Protein AF-A0A370QRM0-F1 (afdb_monomer)

Organism: NCBI:txid1487935

Structure (mmCIF, N/CA/C/O backbone):
data_AF-A0A370QRM0-F1
#
_entry.id   AF-A0A370QRM0-F1
#
loop_
_atom_site.group_PDB
_atom_site.id
_atom_site.type_symbol
_atom_site.label_atom_id
_atom_site.label_alt_id
_atom_site.label_comp_id
_atom_site.label_asym_id
_atom_site.label_entity_id
_atom_site.label_seq_id
_atom_site.pdbx_PDB_ins_code
_atom_site.Cartn_x
_atom_site.Cartn_y
_atom_site.Cartn_z
_atom_site.occupancy
_atom_site.B_iso_or_equiv
_atom_site.auth_seq_id
_atom_site.auth_comp_id
_atom_site.auth_asym_id
_atom_site.auth_atom_id
_atom_site.pdbx_PDB_model_num
ATOM 1 N N . MET A 1 1 ? -58.344 -26.326 -31.400 1.00 37.12 1 MET A N 1
ATOM 2 C CA . MET A 1 1 ? -57.217 -27.272 -31.220 1.00 37.12 1 MET A CA 1
ATOM 3 C C . MET A 1 1 ? -55.958 -26.427 -30.984 1.00 37.12 1 MET A C 1
ATOM 5 O O . MET A 1 1 ? -55.583 -25.711 -31.892 1.00 37.12 1 MET A O 1
ATOM 9 N N . CYS A 1 2 ? -55.551 -26.152 -29.732 1.00 39.88 2 CYS A N 1
ATOM 10 C CA . CYS A 1 2 ? -54.514 -26.867 -28.943 1.00 39.88 2 CYS A CA 1
ATOM 11 C C . CYS A 1 2 ? -53.163 -26.973 -29.698 1.00 39.88 2 CYS A C 1
ATOM 13 O O . CYS A 1 2 ? -53.153 -27.584 -30.752 1.00 39.88 2 CYS A O 1
ATOM 15 N N . LYS A 1 3 ? -51.996 -26.466 -29.255 1.00 37.97 3 LYS A N 1
ATOM 16 C CA . LYS A 1 3 ? -51.460 -26.214 -27.901 1.00 37.97 3 LYS A CA 1
ATOM 17 C C . LYS A 1 3 ? -50.410 -25.084 -27.875 1.00 37.97 3 LYS A C 1
ATOM 19 O O . LYS A 1 3 ? -49.565 -24.974 -28.754 1.00 37.97 3 LYS A O 1
ATOM 24 N N . LEU A 1 4 ? -50.453 -24.358 -26.761 1.00 37.28 4 LEU A N 1
ATOM 25 C CA . LEU A 1 4 ? -49.484 -23.436 -26.171 1.00 37.28 4 LEU A CA 1
ATOM 26 C C . LEU A 1 4 ? -48.286 -24.198 -25.567 1.00 37.28 4 LEU A C 1
ATOM 28 O O . LEU A 1 4 ? -48.503 -25.203 -24.890 1.00 37.28 4 LEU A O 1
ATOM 32 N N . LYS A 1 5 ? -47.061 -23.681 -25.727 1.00 46.25 5 LYS A N 1
ATOM 33 C CA . LYS A 1 5 ? -45.936 -23.863 -24.787 1.00 46.25 5 LYS A CA 1
ATOM 34 C C . LYS A 1 5 ? -45.014 -22.638 -24.863 1.00 46.25 5 LYS A C 1
ATOM 36 O O . LYS A 1 5 ? -44.177 -22.538 -25.750 1.00 46.25 5 LYS A O 1
ATOM 41 N N . PHE A 1 6 ? -45.205 -21.714 -23.924 1.00 36.53 6 PHE A N 1
ATOM 42 C CA . PHE A 1 6 ? -44.189 -20.751 -23.502 1.00 36.53 6 PHE A CA 1
ATOM 43 C C . PHE A 1 6 ? -43.260 -21.455 -22.508 1.00 36.53 6 PHE A C 1
ATOM 45 O O . PHE A 1 6 ? -43.744 -22.140 -21.604 1.00 36.53 6 PHE A O 1
ATOM 52 N N . LEU A 1 7 ? -41.949 -21.271 -22.655 1.00 36.16 7 LEU A N 1
ATOM 53 C CA . LEU A 1 7 ? -40.982 -21.535 -21.596 1.00 36.16 7 LEU A CA 1
ATOM 54 C C . LEU A 1 7 ? -40.201 -20.244 -21.328 1.00 36.16 7 LEU A C 1
ATOM 56 O O . LEU A 1 7 ? -39.798 -19.536 -22.246 1.00 36.16 7 LEU A O 1
ATOM 60 N N . VAL A 1 8 ? -40.106 -19.948 -20.039 1.00 40.41 8 VAL A N 1
ATOM 61 C CA . VAL A 1 8 ? -39.721 -18.704 -19.370 1.00 40.41 8 VAL A CA 1
ATOM 62 C C . VAL A 1 8 ? -38.209 -18.653 -19.124 1.00 40.41 8 VAL A C 1
ATOM 64 O O . VAL A 1 8 ? -37.584 -19.704 -19.003 1.00 40.41 8 VAL A O 1
ATOM 67 N N . SER A 1 9 ? -37.685 -17.434 -18.928 1.00 35.22 9 SER A N 1
ATOM 68 C CA . SER A 1 9 ? -36.650 -17.052 -17.936 1.00 35.22 9 SER A CA 1
ATOM 69 C C . SER A 1 9 ? -35.447 -16.343 -18.575 1.00 35.22 9 SER A C 1
ATOM 71 O O . SER A 1 9 ? -34.783 -16.910 -19.429 1.00 35.22 9 SER A O 1
ATOM 73 N N . GLY A 1 10 ? -35.086 -15.108 -18.231 1.00 39.22 10 GLY A N 1
ATOM 74 C CA . GLY A 1 10 ? -35.624 -14.196 -17.231 1.00 39.22 10 GLY A CA 1
ATOM 75 C C . GLY A 1 10 ? -35.049 -12.798 -17.472 1.00 39.22 10 GLY A C 1
ATOM 76 O O . GLY A 1 10 ? -33.848 -12.635 -17.674 1.00 39.22 10 GLY A O 1
ATOM 77 N N . ALA A 1 11 ? -35.926 -11.799 -17.475 1.00 45.88 11 ALA A N 1
ATOM 78 C CA . ALA A 1 11 ? -35.581 -10.387 -17.442 1.00 45.88 11 ALA A CA 1
ATOM 79 C C . ALA A 1 11 ? -36.003 -9.854 -16.073 1.00 45.88 11 ALA A C 1
ATOM 81 O O . ALA A 1 11 ? -37.170 -9.954 -15.707 1.00 45.88 11 ALA A O 1
ATOM 82 N N . MET A 1 12 ? -35.056 -9.301 -15.323 1.00 43.94 12 MET A N 1
ATOM 83 C CA . MET A 1 12 ? -35.325 -8.522 -14.115 1.00 43.94 12 MET A CA 1
ATOM 84 C C . MET A 1 12 ? -34.477 -7.251 -14.187 1.00 43.94 12 MET A C 1
ATOM 86 O O . MET A 1 12 ? -33.462 -7.109 -13.514 1.00 43.94 12 MET A O 1
ATOM 90 N N . PHE A 1 13 ? -34.901 -6.329 -15.052 1.00 44.16 13 PHE A N 1
ATOM 91 C CA . PHE A 1 13 ? -34.771 -4.904 -14.773 1.00 44.16 13 PHE A CA 1
ATOM 92 C C . PHE A 1 13 ? -35.943 -4.554 -13.858 1.00 44.16 13 PHE A C 1
ATOM 94 O O . PHE A 1 13 ? -37.087 -4.564 -14.307 1.00 44.16 13 PHE A O 1
ATOM 101 N N . PHE A 1 14 ? -35.677 -4.285 -12.584 1.00 40.88 14 PHE A N 1
ATOM 102 C CA . PHE A 1 14 ? -36.678 -3.731 -11.678 1.00 40.88 14 PHE A CA 1
ATOM 103 C C . PHE A 1 14 ? -36.129 -2.453 -11.055 1.00 40.88 14 PHE A C 1
ATOM 105 O O . PHE A 1 14 ? -35.306 -2.469 -10.143 1.00 40.88 14 PHE A O 1
ATOM 112 N N . SER A 1 15 ? -36.586 -1.330 -11.601 1.00 41.50 15 SER A N 1
ATOM 113 C CA . SER A 1 15 ? -36.575 -0.036 -10.934 1.00 41.50 15 SER A CA 1
ATOM 114 C C . SER A 1 15 ? -37.638 -0.058 -9.838 1.00 41.50 15 SER A C 1
ATOM 116 O O . SER A 1 15 ? -38.799 -0.334 -10.132 1.00 41.50 15 SER A O 1
ATOM 118 N N . VAL A 1 16 ? -37.277 0.274 -8.597 1.00 44.81 16 VAL A N 1
ATOM 119 C CA . VAL A 1 16 ? -38.255 0.621 -7.554 1.00 44.81 16 VAL A CA 1
ATOM 120 C C . VAL A 1 16 ? -37.842 1.932 -6.889 1.00 44.81 16 VAL A C 1
ATOM 122 O O . VAL A 1 16 ? -36.945 2.013 -6.059 1.00 44.81 16 VAL A O 1
ATOM 125 N N . ILE A 1 17 ? -38.494 2.959 -7.419 1.00 46.91 17 ILE A N 1
ATOM 126 C CA . ILE A 1 17 ? -39.007 4.207 -6.849 1.00 46.91 17 ILE A CA 1
ATOM 127 C C . ILE A 1 17 ? -38.934 4.316 -5.308 1.00 46.91 17 ILE A C 1
ATOM 129 O O . ILE A 1 17 ? -39.472 3.479 -4.587 1.00 46.91 17 ILE A O 1
ATOM 133 N N . LEU A 1 18 ? -38.345 5.425 -4.834 1.00 47.00 18 LEU A N 1
ATOM 134 C CA . LEU A 1 18 ? -38.495 5.970 -3.478 1.00 47.00 18 LEU A CA 1
ATOM 135 C C . LEU A 1 18 ? -39.976 6.215 -3.151 1.00 47.00 18 LEU A C 1
ATOM 137 O O . LEU A 1 18 ? -40.634 6.951 -3.884 1.00 47.00 18 LEU A O 1
ATOM 141 N N . ASN A 1 19 ? -40.455 5.735 -2.001 1.00 47.69 19 ASN A N 1
ATOM 142 C CA . ASN A 1 19 ? -41.580 6.370 -1.313 1.00 47.69 19 ASN A CA 1
ATOM 143 C C . ASN A 1 19 ? -41.595 6.019 0.187 1.00 47.69 19 ASN A C 1
ATOM 145 O O . ASN A 1 19 ? -41.738 4.853 0.545 1.00 47.69 19 ASN A O 1
ATOM 149 N N . SER A 1 20 ? -41.488 7.035 1.044 1.00 37.97 20 SER A N 1
ATOM 150 C CA . SER A 1 20 ? -41.938 6.991 2.444 1.00 37.97 20 SER A CA 1
ATOM 151 C C . SER A 1 20 ? -43.202 7.840 2.544 1.00 37.97 20 SER A C 1
ATOM 153 O O . SER A 1 20 ? -43.219 8.938 1.986 1.00 37.97 20 SER A O 1
ATOM 155 N N . PRO A 1 21 ? -44.231 7.391 3.282 1.00 48.97 21 PRO A N 1
ATOM 156 C CA . PRO A 1 21 ? -44.665 8.199 4.428 1.00 48.97 21 PRO A CA 1
ATOM 157 C C . PRO A 1 21 ? -45.205 7.404 5.640 1.00 48.97 21 PRO A C 1
ATOM 159 O O . PRO A 1 21 ? -45.844 6.370 5.504 1.00 48.97 21 PRO A O 1
ATOM 162 N N . ALA A 1 22 ? -44.915 7.965 6.820 1.00 42.47 22 ALA A N 1
ATOM 163 C CA . ALA A 1 22 ? -45.773 8.200 7.992 1.00 42.47 22 ALA A CA 1
ATOM 164 C C . ALA A 1 22 ? -46.920 7.230 8.388 1.00 42.47 22 ALA A C 1
ATOM 166 O O . ALA A 1 22 ? -47.868 7.052 7.641 1.00 42.47 22 ALA A O 1
ATOM 167 N N . PHE A 1 23 ? -46.883 6.840 9.676 1.00 34.69 23 PHE A N 1
ATOM 168 C CA . PHE A 1 23 ? -47.946 6.975 10.702 1.00 34.69 23 PHE A CA 1
ATOM 169 C C . PHE A 1 23 ? -49.293 6.211 10.574 1.00 34.69 23 PHE A C 1
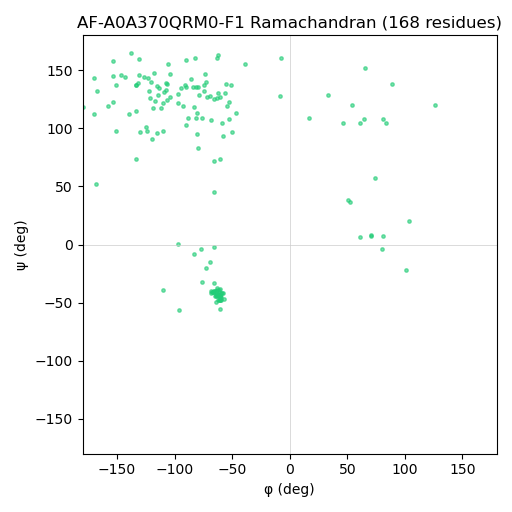ATOM 171 O O . PHE A 1 23 ? -49.819 5.997 9.492 1.00 34.69 23 PHE A O 1
ATOM 178 N N . ALA A 1 24 ? -49.872 5.933 11.756 1.00 39.34 24 ALA A N 1
ATOM 179 C CA . ALA A 1 24 ? -51.172 5.316 12.099 1.00 39.34 24 ALA A CA 1
ATOM 180 C C . ALA A 1 24 ? -51.202 3.767 12.108 1.00 39.34 24 ALA A C 1
ATOM 182 O O . ALA A 1 24 ? -51.024 3.113 11.089 1.00 39.34 24 ALA A O 1
ATOM 183 N N . GLU A 1 25 ? -51.210 3.112 13.276 1.00 38.38 25 GLU A N 1
ATOM 184 C CA . GLU A 1 25 ? -52.333 2.921 14.226 1.00 38.38 25 GLU A CA 1
ATOM 185 C C . GLU A 1 25 ? -53.279 1.780 13.804 1.00 38.38 25 GLU A C 1
ATOM 187 O O . GLU A 1 25 ? -54.092 1.920 12.892 1.00 38.38 25 GLU A O 1
ATOM 192 N N . ASN A 1 26 ? -53.226 0.651 14.526 1.00 47.69 26 ASN A N 1
ATOM 193 C CA . ASN A 1 26 ? -54.439 -0.122 14.780 1.00 47.69 26 ASN A CA 1
ATOM 194 C C . ASN A 1 26 ? -54.362 -0.944 16.074 1.00 47.69 26 ASN A C 1
ATOM 196 O O . ASN A 1 26 ? -53.475 -1.771 16.279 1.00 47.69 26 ASN A O 1
ATOM 200 N N . VAL A 1 27 ? -55.339 -0.660 16.926 1.00 43.72 27 VAL A N 1
ATOM 201 C CA . VAL A 1 27 ? -55.700 -1.283 18.198 1.00 43.72 27 VAL A CA 1
ATOM 202 C C . VAL A 1 27 ? -56.698 -2.410 17.919 1.00 43.72 27 VAL A C 1
ATOM 204 O O . VAL A 1 27 ? -57.666 -2.146 17.218 1.00 43.72 27 VAL A O 1
ATOM 207 N N . ALA A 1 28 ? -56.544 -3.598 18.525 1.00 35.19 28 ALA A N 1
ATOM 208 C CA . ALA A 1 28 ? -57.674 -4.379 19.069 1.00 35.19 28 ALA A CA 1
ATOM 209 C C . ALA A 1 28 ? -57.262 -5.709 19.742 1.00 35.19 28 ALA A C 1
ATOM 211 O O . ALA A 1 28 ? -56.835 -6.645 19.074 1.00 35.19 28 ALA A O 1
ATOM 212 N N . GLY A 1 29 ? -57.567 -5.797 21.046 1.00 31.08 29 GLY A N 1
ATOM 213 C CA . GLY A 1 29 ? -58.022 -7.004 21.761 1.00 31.08 29 GLY A CA 1
ATOM 214 C C . GLY A 1 29 ? -56.940 -7.920 22.359 1.00 31.08 29 GLY A C 1
ATOM 215 O O . GLY A 1 29 ? -55.955 -8.223 21.712 1.00 31.08 29 GLY A O 1
ATOM 216 N N . ALA A 1 30 ? -57.055 -8.471 23.568 1.00 34.34 30 ALA A N 1
ATOM 217 C CA . ALA A 1 30 ? -58.046 -8.369 24.634 1.00 34.34 30 ALA A CA 1
ATOM 218 C C . ALA A 1 30 ? -57.472 -9.078 25.891 1.00 34.34 30 ALA A C 1
ATOM 220 O O . ALA A 1 30 ? -56.860 -10.132 25.764 1.00 34.34 30 ALA A O 1
ATOM 221 N N . VAL A 1 31 ? -57.754 -8.517 27.075 1.00 34.88 31 VAL A N 1
ATOM 222 C CA . VAL A 1 31 ? -57.950 -9.188 28.383 1.00 34.88 31 VAL A CA 1
ATOM 223 C C . VAL A 1 31 ? -56.763 -9.934 29.027 1.00 34.88 31 VAL A C 1
ATOM 225 O O . VAL A 1 31 ? -56.450 -11.066 28.681 1.00 34.88 31 VAL A O 1
ATOM 228 N N . ASN A 1 32 ? -56.212 -9.344 30.097 1.00 43.34 32 ASN A N 1
ATOM 229 C CA . ASN A 1 32 ? -56.226 -9.936 31.447 1.00 43.34 32 ASN A CA 1
ATOM 230 C C . ASN A 1 32 ? -55.745 -8.910 32.487 1.00 43.34 32 ASN A C 1
ATOM 232 O O . ASN A 1 32 ? -54.582 -8.518 32.514 1.00 43.34 32 ASN A O 1
ATOM 236 N N . GLN A 1 33 ? -56.668 -8.494 33.349 1.00 47.16 33 GLN A N 1
ATOM 237 C CA . GLN A 1 33 ? -56.427 -7.674 34.531 1.00 47.16 33 GLN A CA 1
ATOM 238 C C . GLN A 1 33 ? -56.584 -8.573 35.763 1.00 47.16 33 GLN A C 1
ATOM 240 O O . GLN A 1 33 ? -57.605 -9.253 35.870 1.00 47.16 33 GLN A O 1
ATOM 245 N N . PRO A 1 34 ? -55.654 -8.539 36.727 1.00 43.66 34 PRO A N 1
ATOM 246 C CA . PRO A 1 34 ? -56.001 -8.744 38.118 1.00 43.66 34 PRO A CA 1
ATOM 247 C C . PRO A 1 34 ? -55.904 -7.422 38.880 1.00 43.66 34 PRO A C 1
ATOM 249 O O . PRO A 1 34 ? -55.028 -6.587 38.656 1.00 43.66 34 PRO A O 1
ATOM 252 N N . ALA A 1 35 ? -56.890 -7.240 39.747 1.00 37.91 35 ALA A N 1
ATOM 253 C CA . ALA A 1 35 ? -57.132 -6.059 40.543 1.00 37.91 35 ALA A CA 1
ATOM 254 C C . ALA A 1 35 ? -56.136 -5.896 41.705 1.00 37.91 35 ALA A C 1
ATOM 256 O O . ALA A 1 35 ? -55.726 -6.870 42.327 1.00 37.91 35 ALA A O 1
ATOM 257 N N . ALA A 1 36 ? -55.856 -4.622 41.989 1.00 43.12 36 ALA A N 1
ATOM 258 C CA . ALA A 1 36 ? -55.567 -3.999 43.280 1.00 43.12 36 ALA A CA 1
ATOM 259 C C . ALA A 1 36 ? -54.567 -4.678 44.239 1.00 43.12 36 ALA A C 1
ATOM 261 O O . ALA A 1 36 ? -54.918 -5.539 45.041 1.00 43.12 36 ALA A O 1
ATOM 262 N N . ALA A 1 37 ? -53.369 -4.098 44.298 1.00 41.81 37 ALA A N 1
ATOM 263 C CA . ALA A 1 37 ? -52.746 -3.751 45.571 1.00 41.81 37 ALA A CA 1
ATOM 264 C C . ALA A 1 37 ? -52.213 -2.316 45.452 1.00 41.81 37 ALA A C 1
ATOM 266 O O . ALA A 1 37 ? -51.353 -2.030 44.620 1.00 41.81 37 ALA A O 1
ATOM 267 N N . GLU A 1 38 ? -52.786 -1.406 46.238 1.00 49.06 38 GLU A N 1
ATOM 268 C CA . GLU A 1 38 ? -52.249 -0.067 46.452 1.00 49.06 38 GLU A CA 1
ATOM 269 C C . GLU A 1 38 ? -50.880 -0.174 47.137 1.00 49.06 38 GLU A C 1
ATOM 271 O O . GLU A 1 38 ? -50.753 -0.769 48.206 1.00 49.06 38 GLU A O 1
ATOM 276 N N . ALA A 1 39 ? -49.868 0.447 46.538 1.00 49.47 39 ALA A N 1
ATOM 277 C CA . ALA A 1 39 ? -48.706 0.959 47.247 1.00 49.47 39 ALA A CA 1
ATOM 278 C C . ALA A 1 39 ? -48.357 2.319 46.629 1.00 49.47 39 ALA A C 1
ATOM 280 O O . ALA A 1 39 ? -48.003 2.421 45.455 1.00 49.47 39 ALA A O 1
ATOM 281 N N . SER A 1 40 ? -48.555 3.366 47.422 1.00 45.72 40 SER A N 1
ATOM 282 C CA . SER A 1 40 ? -48.271 4.768 47.116 1.00 45.72 40 SER A CA 1
ATOM 283 C C . SER A 1 40 ? -46.764 5.010 46.868 1.00 45.72 40 SER A C 1
ATOM 285 O O . SER A 1 40 ? -45.934 4.169 47.218 1.00 45.72 40 SER A O 1
ATOM 287 N N . PRO A 1 41 ? -46.401 6.146 46.247 1.00 57.03 41 PRO A N 1
ATOM 288 C CA . PRO A 1 41 ? -45.254 6.289 45.360 1.00 57.03 41 PRO A CA 1
ATOM 289 C C . PRO A 1 41 ? -43.941 6.438 46.129 1.00 57.03 41 PRO A C 1
ATOM 291 O O . PRO A 1 41 ? -43.847 7.217 47.074 1.00 57.03 41 PRO A O 1
ATOM 294 N N . THR A 1 42 ? -42.905 5.726 45.691 1.00 45.78 42 THR A N 1
ATOM 295 C CA . THR A 1 42 ? -41.523 6.128 45.967 1.00 45.78 42 THR A CA 1
ATOM 296 C C . THR A 1 42 ? -40.934 6.572 44.640 1.00 45.78 42 THR A C 1
ATOM 298 O O . THR A 1 42 ? -40.572 5.746 43.802 1.00 45.78 42 THR A O 1
ATOM 301 N N . ASP A 1 43 ? -40.935 7.884 44.423 1.00 55.22 43 ASP A N 1
ATOM 302 C CA . ASP A 1 43 ? -40.108 8.530 43.414 1.00 55.22 43 ASP A CA 1
ATOM 303 C C . ASP A 1 43 ? -38.657 8.081 43.623 1.00 55.22 43 ASP A C 1
ATOM 305 O O . ASP A 1 43 ? -38.065 8.440 44.626 1.00 55.22 43 ASP A O 1
ATOM 309 N N . GLU A 1 44 ? -38.135 7.233 42.734 1.00 56.00 44 GLU A N 1
ATOM 310 C CA . GLU A 1 44 ? -36.734 7.188 42.273 1.00 56.00 44 GLU A CA 1
ATOM 311 C C . GLU A 1 44 ? -36.612 6.253 41.025 1.00 56.00 44 GLU A C 1
ATOM 313 O O . GLU A 1 44 ? -35.790 5.329 41.002 1.00 56.00 44 GLU A O 1
ATOM 318 N N . PRO A 1 45 ? -37.417 6.415 39.947 1.00 55.81 45 PRO A N 1
ATOM 319 C CA . PRO A 1 45 ? -37.237 5.630 38.713 1.00 55.81 45 PRO A CA 1
ATOM 320 C C . PRO A 1 45 ? -35.958 6.003 37.936 1.00 55.81 45 PRO A C 1
ATOM 322 O O . PRO A 1 45 ? -35.525 5.248 37.062 1.00 55.81 45 PRO A O 1
ATOM 325 N N . GLU A 1 46 ? -35.339 7.140 38.259 1.00 59.84 46 GLU A N 1
ATOM 326 C CA . GLU A 1 46 ? -34.152 7.683 37.588 1.00 59.84 46 GLU A CA 1
ATOM 327 C C . GLU A 1 46 ? -32.857 6.952 37.981 1.00 59.84 46 GLU A C 1
ATOM 329 O O . GLU A 1 46 ? -31.954 6.783 37.156 1.00 59.84 46 GLU A O 1
ATOM 334 N N . SER A 1 47 ? -32.759 6.461 39.222 1.00 75.56 47 SER A N 1
ATOM 335 C CA . SER A 1 47 ? -31.535 5.830 39.744 1.00 75.56 47 SER A CA 1
ATOM 336 C C . SER A 1 47 ? -31.183 4.526 39.012 1.00 75.56 47 SER A C 1
ATOM 338 O O . SER A 1 47 ? -30.040 4.321 38.597 1.00 75.56 47 SER A O 1
ATOM 340 N N . SER A 1 48 ? -32.184 3.674 38.774 1.00 78.06 48 SER A N 1
ATOM 341 C CA . SER A 1 48 ? -32.019 2.399 38.064 1.00 78.06 48 SER A CA 1
ATOM 342 C C . SER A 1 48 ? -31.691 2.592 36.579 1.00 78.06 48 SER A C 1
ATOM 344 O O . SER A 1 48 ? -30.819 1.912 36.040 1.00 78.06 48 SER A O 1
ATOM 346 N N . GLN A 1 49 ? -32.325 3.567 35.923 1.00 86.12 49 GLN A N 1
ATOM 347 C CA . GLN A 1 49 ? -32.046 3.904 34.526 1.00 86.12 49 GLN A CA 1
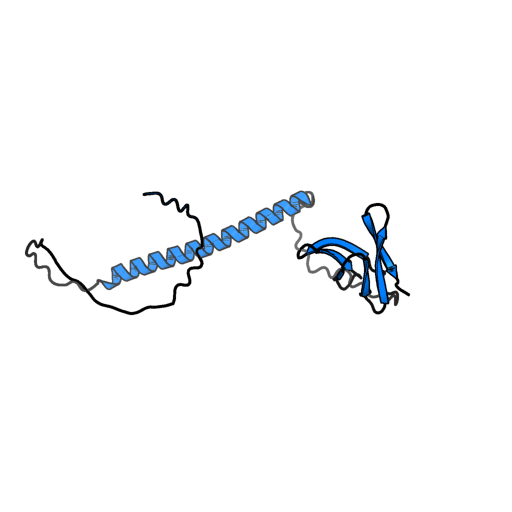ATOM 348 C C . GLN A 1 49 ? -30.642 4.488 34.363 1.00 86.12 49 GLN A C 1
ATOM 350 O O . GLN A 1 49 ? -29.913 4.096 33.453 1.00 86.12 49 GLN A O 1
ATOM 355 N N . THR A 1 50 ? -30.223 5.352 35.289 1.00 89.50 50 THR A N 1
ATOM 356 C CA . THR A 1 50 ? -28.864 5.908 35.314 1.00 89.50 50 THR A CA 1
ATOM 357 C C . THR A 1 50 ? -27.816 4.805 35.450 1.00 89.50 50 THR A C 1
ATOM 359 O O . THR A 1 50 ? -26.818 4.814 34.730 1.00 89.50 50 THR A O 1
ATOM 362 N N . GLN A 1 51 ? -28.060 3.810 36.307 1.00 91.88 51 GLN A N 1
ATOM 363 C CA .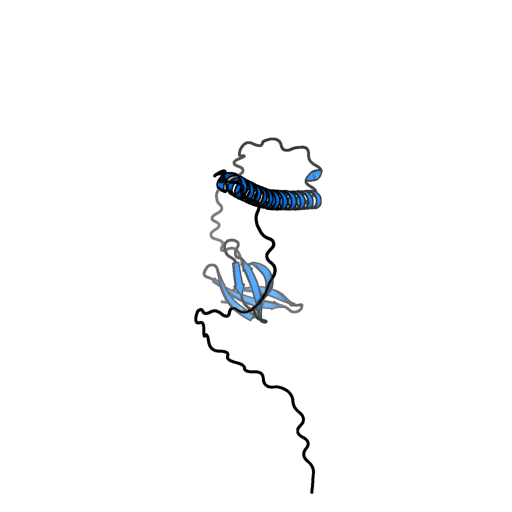 GLN A 1 51 ? -27.157 2.671 36.473 1.00 91.88 51 GLN A CA 1
ATOM 364 C C . GLN A 1 51 ? -27.051 1.814 35.200 1.00 91.88 51 GLN A C 1
ATOM 366 O O . GLN A 1 51 ? -25.955 1.392 34.828 1.00 91.88 51 GLN A O 1
ATOM 371 N N . ILE A 1 52 ? -28.167 1.584 34.501 1.00 93.31 52 ILE A N 1
ATOM 372 C CA . ILE A 1 52 ? -28.171 0.860 33.219 1.00 93.31 52 ILE A CA 1
ATOM 373 C C . ILE A 1 52 ? -27.378 1.641 32.165 1.00 93.31 52 ILE A C 1
ATOM 375 O O . ILE A 1 52 ? -26.562 1.061 31.448 1.00 93.31 52 ILE A O 1
ATOM 379 N N . ILE A 1 53 ? -27.572 2.960 32.094 1.00 95.25 53 ILE A N 1
ATOM 380 C CA . ILE A 1 53 ? -26.845 3.830 31.164 1.00 95.25 53 ILE A CA 1
ATOM 381 C C . ILE A 1 53 ? -25.338 3.788 31.446 1.00 95.25 53 ILE A C 1
ATOM 383 O O . ILE A 1 53 ? -24.557 3.650 30.505 1.00 95.25 53 ILE A O 1
ATOM 387 N N . GLN A 1 54 ? -24.927 3.851 32.715 1.00 95.81 54 GLN A N 1
ATOM 388 C CA . GLN A 1 54 ? -23.518 3.747 33.111 1.00 95.81 54 GLN A CA 1
ATOM 389 C C . GLN A 1 54 ? -22.913 2.406 32.693 1.00 95.81 54 GLN A C 1
ATOM 391 O O . GLN A 1 54 ? -21.883 2.388 32.029 1.00 95.81 54 GLN A O 1
ATOM 396 N N . MET A 1 55 ? -23.595 1.292 32.971 1.00 95.94 55 MET A N 1
ATOM 397 C CA . MET A 1 55 ? -23.118 -0.039 32.583 1.00 95.94 55 MET A CA 1
ATOM 398 C C . MET A 1 55 ? -22.920 -0.168 31.064 1.00 95.94 55 MET A C 1
ATOM 400 O O . MET A 1 55 ? -21.923 -0.729 30.612 1.00 95.94 55 MET A O 1
ATOM 404 N N . VAL A 1 56 ? -23.849 0.368 30.266 1.00 97.44 56 VAL A N 1
ATOM 405 C CA . VAL A 1 56 ? -23.745 0.350 28.797 1.00 97.44 56 VAL A CA 1
ATOM 406 C C . VAL A 1 56 ? -22.598 1.235 28.306 1.00 97.44 56 VAL A C 1
ATOM 408 O O . VAL A 1 56 ? -21.877 0.861 27.378 1.00 97.44 56 VAL A O 1
ATOM 411 N N . GLN A 1 57 ? -22.413 2.407 28.915 1.00 96.88 57 GLN A N 1
ATOM 412 C CA . GLN A 1 57 ? -21.297 3.293 28.588 1.00 96.88 57 GLN A CA 1
ATOM 413 C C . GLN A 1 57 ? -19.953 2.636 28.918 1.00 96.88 57 GLN A C 1
ATOM 415 O O . GLN A 1 57 ? -19.043 2.670 28.086 1.00 96.88 57 GLN A O 1
ATOM 420 N N . ASP A 1 58 ? -19.849 1.989 30.075 1.00 97.38 58 ASP A N 1
ATOM 421 C CA . ASP A 1 58 ? -18.643 1.291 30.512 1.00 97.38 58 ASP A CA 1
ATOM 422 C C . ASP A 1 58 ? -18.297 0.123 29.581 1.00 97.38 58 ASP A C 1
ATOM 424 O O . ASP A 1 58 ? -17.143 0.001 29.158 1.00 97.38 58 ASP A O 1
ATOM 428 N N . ASP A 1 59 ? -19.284 -0.688 29.180 1.00 97.62 59 ASP A N 1
ATOM 429 C CA . ASP A 1 59 ? -19.064 -1.773 28.213 1.00 97.62 59 ASP A CA 1
ATOM 430 C C . ASP A 1 59 ? -18.596 -1.227 26.857 1.00 97.62 59 ASP A C 1
ATOM 432 O O . ASP A 1 59 ? -17.625 -1.722 26.280 1.00 97.62 59 ASP A O 1
ATOM 436 N N . TYR A 1 60 ? -19.204 -0.141 26.371 1.00 97.81 60 TYR A N 1
ATOM 437 C CA . TYR A 1 60 ? -18.773 0.493 25.126 1.00 97.81 60 TYR A CA 1
ATOM 438 C C . TYR A 1 60 ? -17.319 0.982 25.198 1.00 97.81 60 TYR A C 1
ATOM 440 O O . TYR A 1 60 ? -16.535 0.762 24.264 1.00 97.81 60 TYR A O 1
ATOM 448 N N . LEU A 1 61 ? -16.937 1.628 26.302 1.00 98.00 61 LEU A N 1
ATOM 449 C CA . LEU A 1 61 ? -15.571 2.103 26.513 1.00 98.00 61 LEU A CA 1
ATOM 450 C C . LEU A 1 61 ? -14.582 0.938 26.595 1.00 98.00 61 LEU A C 1
ATOM 452 O O . LEU A 1 61 ? -13.541 0.984 25.932 1.00 98.00 61 LEU A O 1
ATOM 456 N N . PHE A 1 62 ? -14.920 -0.118 27.334 1.00 98.06 62 PHE A N 1
ATOM 457 C CA . PHE A 1 62 ? -14.108 -1.327 27.426 1.00 98.06 62 PHE A CA 1
ATOM 458 C C . PHE A 1 62 ? -13.924 -1.994 26.058 1.00 98.06 62 PHE A C 1
ATOM 460 O O . PHE A 1 62 ? -12.803 -2.300 25.654 1.00 98.06 62 PHE A O 1
ATOM 467 N N . GLN A 1 63 ? -14.997 -2.168 25.289 1.00 97.44 63 GLN A N 1
ATOM 468 C CA . GLN A 1 63 ? -14.919 -2.767 23.956 1.00 97.44 63 GLN A CA 1
ATOM 469 C C . GLN A 1 63 ? -14.072 -1.921 23.001 1.00 97.44 63 GLN A C 1
ATOM 471 O O . GLN A 1 63 ? -13.323 -2.458 22.176 1.00 97.44 63 GLN A O 1
ATOM 476 N N . LYS A 1 64 ? -14.156 -0.591 23.110 1.00 97.75 64 LYS A N 1
ATOM 477 C CA . LYS A 1 64 ? -13.336 0.331 22.320 1.00 97.75 64 LYS A CA 1
ATOM 478 C C . LYS A 1 64 ? -11.849 0.179 22.645 1.00 97.75 64 LYS A C 1
ATOM 480 O O . LYS A 1 64 ? -11.050 0.037 21.715 1.00 97.75 64 LYS A O 1
ATOM 485 N N . THR A 1 65 ? -11.474 0.189 23.925 1.00 97.19 65 THR A N 1
ATOM 486 C CA . THR A 1 65 ? -10.069 0.033 24.340 1.00 97.19 65 THR A CA 1
ATOM 487 C C . THR A 1 65 ? -9.549 -1.364 24.019 1.00 97.19 65 THR A C 1
ATOM 489 O O . THR A 1 65 ? -8.456 -1.487 23.470 1.00 97.19 65 THR A O 1
ATOM 492 N N . TYR A 1 66 ? -10.355 -2.405 24.234 1.00 97.94 66 TYR A N 1
ATOM 493 C CA . TYR A 1 66 ? -10.019 -3.787 23.892 1.00 97.94 66 TYR A CA 1
ATOM 494 C C . TYR A 1 66 ? -9.692 -3.955 22.402 1.00 97.94 66 TYR A C 1
ATOM 496 O O . TYR A 1 66 ? -8.670 -4.548 22.052 1.00 97.94 66 TYR A O 1
ATOM 504 N N . ARG A 1 67 ? -10.515 -3.394 21.505 1.00 97.19 67 ARG A N 1
ATOM 505 C CA . ARG A 1 67 ? -10.243 -3.418 20.055 1.00 97.19 67 ARG A CA 1
ATOM 506 C C . ARG A 1 67 ? -8.960 -2.664 19.700 1.00 97.19 67 ARG A C 1
ATOM 508 O O . ARG A 1 67 ? -8.213 -3.137 18.848 1.00 97.19 67 ARG A O 1
ATOM 515 N N . GLY A 1 68 ? -8.701 -1.529 20.352 1.00 97.00 68 GLY A N 1
ATOM 516 C CA . GLY A 1 68 ? -7.461 -0.764 20.185 1.00 97.00 68 GLY A CA 1
ATOM 517 C C . GLY A 1 68 ? -6.225 -1.579 20.567 1.00 97.00 68 GLY A C 1
ATOM 518 O O . GLY A 1 68 ? -5.364 -1.821 19.723 1.00 97.00 68 GLY A O 1
ATOM 519 N N . LEU A 1 69 ? -6.202 -2.100 21.795 1.00 97.06 69 LEU A N 1
ATOM 520 C CA . LEU A 1 69 ? -5.099 -2.910 22.324 1.00 97.06 69 LEU A CA 1
ATOM 521 C C . LEU A 1 69 ? -4.871 -4.188 21.510 1.00 97.06 69 LEU A C 1
ATOM 523 O O . LEU A 1 69 ? -3.735 -4.579 21.257 1.00 97.06 69 LEU A O 1
ATOM 527 N N . LYS A 1 70 ? -5.946 -4.832 21.044 1.00 97.50 70 LYS A N 1
ATOM 528 C CA . LYS A 1 70 ? -5.848 -6.008 20.172 1.00 97.50 70 LYS A CA 1
ATOM 529 C C . LYS A 1 70 ? -5.137 -5.685 18.856 1.00 97.50 70 LYS A C 1
ATOM 531 O O . LYS A 1 70 ? -4.339 -6.493 18.383 1.00 97.50 70 LYS A O 1
ATOM 536 N N . ASN A 1 71 ? -5.423 -4.527 18.264 1.00 96.31 71 ASN A N 1
ATOM 537 C CA . ASN A 1 71 ? -4.767 -4.097 17.033 1.00 96.31 71 ASN A CA 1
ATOM 538 C C . ASN A 1 71 ? -3.289 -3.768 17.278 1.00 96.31 71 ASN A C 1
ATOM 540 O O . ASN A 1 71 ? -2.445 -4.166 16.479 1.00 96.31 71 ASN A O 1
ATOM 544 N N . GLU A 1 72 ? -2.969 -3.095 18.386 1.00 96.12 72 GLU A N 1
ATOM 545 C CA . GLU A 1 72 ? -1.584 -2.804 18.781 1.00 96.12 72 GLU A CA 1
ATOM 546 C C . GLU A 1 72 ? -0.774 -4.090 18.980 1.00 96.12 72 GLU A C 1
ATOM 548 O O . GLU A 1 72 ? 0.285 -4.244 18.370 1.00 96.12 72 GLU A O 1
ATOM 553 N N . LEU A 1 73 ? -1.316 -5.063 19.718 1.00 96.50 73 LEU A N 1
ATOM 554 C CA . LEU A 1 73 ? -0.678 -6.364 19.932 1.00 96.50 73 LEU A CA 1
ATOM 555 C C . LEU A 1 73 ? -0.447 -7.104 18.609 1.00 96.50 73 LEU A C 1
ATOM 557 O O . LEU A 1 73 ? 0.647 -7.613 18.368 1.00 96.50 73 LEU A O 1
ATOM 561 N N . ALA A 1 74 ? -1.445 -7.130 17.722 1.00 95.50 74 ALA A N 1
ATOM 562 C CA . ALA A 1 74 ? -1.304 -7.762 16.411 1.00 95.50 74 ALA A CA 1
ATOM 563 C C . ALA A 1 74 ? -0.204 -7.093 15.564 1.00 95.50 74 ALA A C 1
ATOM 565 O O . ALA A 1 74 ? 0.571 -7.777 14.890 1.00 95.50 74 ALA A O 1
ATOM 566 N N . LEU A 1 75 ? -0.094 -5.761 15.612 1.00 95.75 75 LEU A N 1
ATOM 567 C CA . LEU A 1 75 ? 0.974 -5.029 14.929 1.00 95.75 75 LEU A CA 1
ATOM 568 C C . LEU A 1 75 ? 2.353 -5.344 15.521 1.00 95.75 75 LEU A C 1
ATOM 570 O O . LEU A 1 75 ? 3.313 -5.512 14.766 1.00 95.75 75 LEU A O 1
ATOM 574 N N . GLU A 1 76 ? 2.472 -5.449 16.842 1.00 93.56 76 GLU A N 1
ATOM 575 C CA . GLU A 1 76 ? 3.723 -5.834 17.503 1.00 93.56 76 GLU A CA 1
ATOM 576 C C . GLU A 1 76 ? 4.136 -7.271 17.187 1.00 93.56 76 GLU A C 1
ATOM 578 O O . GLU A 1 76 ? 5.311 -7.528 16.913 1.00 93.56 76 GLU A O 1
ATOM 583 N N . GLU A 1 77 ? 3.186 -8.202 17.142 1.00 96.31 77 GLU A N 1
ATOM 584 C CA . GLU A 1 77 ? 3.452 -9.580 16.736 1.00 96.31 77 GLU A CA 1
ATOM 585 C C . GLU A 1 77 ? 3.980 -9.639 15.296 1.00 96.31 77 GLU A C 1
ATOM 587 O O . GLU A 1 77 ? 4.999 -10.288 15.033 1.00 96.31 77 GLU A O 1
ATOM 592 N N . LEU A 1 78 ? 3.355 -8.904 14.370 1.00 92.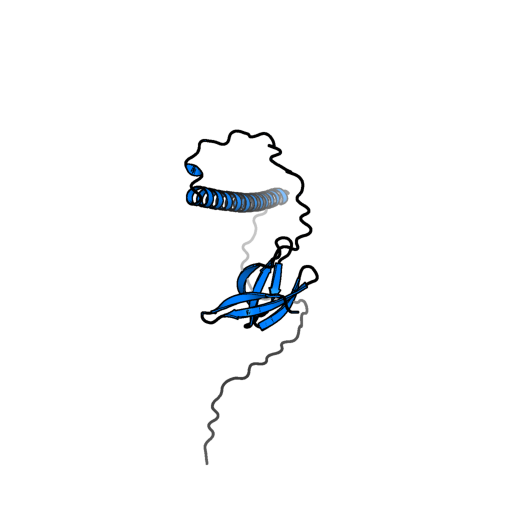94 78 LEU A N 1
ATOM 593 C CA . LEU A 1 78 ? 3.827 -8.795 12.988 1.00 92.94 78 LEU A CA 1
ATOM 594 C C . LEU A 1 78 ? 5.226 -8.170 12.911 1.00 92.94 78 LEU A C 1
ATOM 596 O O . LEU A 1 78 ? 6.085 -8.688 12.193 1.00 92.94 78 LEU A O 1
ATOM 600 N N . ARG A 1 79 ? 5.492 -7.108 13.680 1.00 92.69 79 ARG A N 1
ATOM 601 C CA . ARG A 1 79 ? 6.824 -6.483 13.771 1.00 92.69 79 ARG A CA 1
ATOM 602 C C . ARG A 1 79 ? 7.873 -7.463 14.293 1.00 92.69 79 ARG A C 1
ATOM 604 O O . ARG A 1 79 ? 8.954 -7.559 13.716 1.00 92.69 79 ARG A O 1
ATOM 611 N N . ASN A 1 80 ? 7.552 -8.232 15.330 1.00 91.88 80 ASN A N 1
ATOM 612 C CA . ASN A 1 80 ? 8.441 -9.256 15.877 1.00 91.88 80 ASN A CA 1
ATOM 613 C C . ASN A 1 80 ? 8.672 -10.390 14.873 1.00 91.88 80 ASN A C 1
ATOM 615 O O . ASN A 1 80 ? 9.802 -10.847 14.712 1.00 91.88 80 ASN A O 1
ATOM 619 N N . LYS A 1 81 ? 7.637 -10.819 14.144 1.00 92.00 81 LYS A N 1
ATOM 620 C CA . LYS A 1 81 ? 7.770 -11.816 13.076 1.00 92.00 81 LYS A CA 1
ATOM 621 C C . LYS A 1 81 ? 8.686 -11.320 11.957 1.00 92.00 81 LYS A C 1
ATOM 623 O O . LYS A 1 81 ? 9.548 -12.073 11.516 1.00 92.00 81 LYS A O 1
ATOM 628 N N . ILE A 1 82 ? 8.557 -10.060 11.538 1.00 88.56 82 ILE A N 1
ATOM 629 C CA . ILE A 1 82 ? 9.464 -9.439 10.562 1.00 88.56 82 ILE A CA 1
ATOM 630 C C . ILE A 1 82 ? 10.895 -9.392 11.112 1.00 88.56 82 ILE A C 1
ATOM 632 O O . ILE A 1 82 ? 11.805 -9.835 10.419 1.00 88.56 82 ILE A O 1
ATOM 636 N N . ARG A 1 83 ? 11.104 -8.943 12.358 1.00 88.56 83 ARG A N 1
ATOM 637 C CA . ARG A 1 83 ? 12.436 -8.901 12.995 1.00 88.56 83 ARG A CA 1
ATOM 638 C C . ARG A 1 83 ? 13.095 -10.284 13.041 1.00 88.56 83 ARG A C 1
ATOM 640 O O . ARG A 1 83 ? 14.278 -10.413 12.725 1.00 88.56 83 ARG A O 1
ATOM 647 N N . LYS A 1 84 ? 12.313 -11.319 13.367 1.00 90.94 84 LYS A N 1
ATOM 648 C CA . LYS A 1 84 ? 12.739 -12.726 13.336 1.00 90.94 8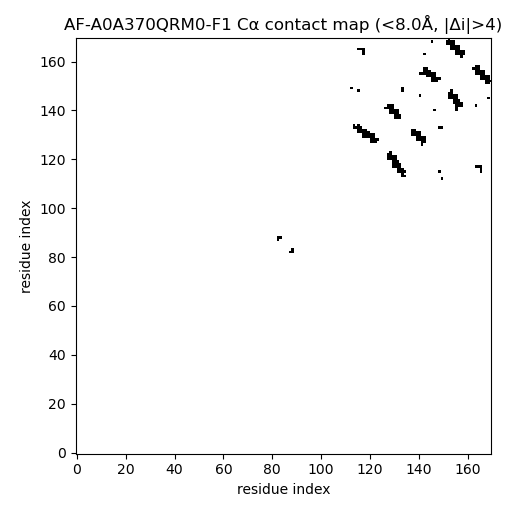4 LYS A CA 1
ATOM 649 C C . LYS A 1 84 ? 13.148 -13.167 11.934 1.00 90.94 84 LYS A C 1
ATOM 651 O O . LYS A 1 84 ? 14.214 -13.752 11.775 1.00 90.94 84 LYS A O 1
ATOM 656 N N . LEU A 1 85 ? 12.335 -12.866 10.918 1.00 85.31 85 LEU A N 1
ATOM 657 C CA . LEU A 1 85 ? 12.639 -13.194 9.518 1.00 85.31 85 LEU A CA 1
ATOM 658 C C . LEU A 1 85 ? 13.859 -12.431 8.983 1.00 85.31 85 LEU A C 1
ATOM 660 O O . LEU A 1 85 ? 14.615 -12.973 8.186 1.00 85.31 85 LEU A O 1
ATOM 664 N N . GLN A 1 86 ? 14.073 -11.198 9.441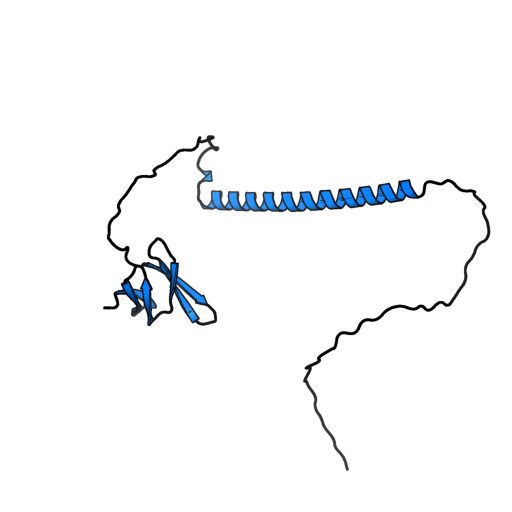 1.00 82.50 86 GLN A N 1
ATOM 665 C CA . GLN A 1 86 ? 15.230 -10.374 9.086 1.00 82.50 86 GLN A CA 1
ATOM 666 C C . GLN A 1 86 ? 16.514 -10.783 9.831 1.00 82.50 86 GLN A C 1
ATOM 668 O O . GLN A 1 86 ? 17.568 -10.210 9.578 1.00 82.50 86 GLN A O 1
ATOM 673 N N . GLY A 1 87 ? 16.455 -11.757 10.749 1.00 76.94 87 GLY A N 1
ATOM 674 C CA . GLY A 1 87 ? 17.627 -12.248 11.484 1.00 76.94 87 GLY A CA 1
ATOM 675 C C . GLY A 1 87 ? 18.201 -11.262 12.510 1.00 76.94 87 GLY A C 1
ATOM 676 O O . GLY A 1 87 ? 19.253 -11.531 13.087 1.00 76.94 87 GLY A O 1
ATOM 677 N N . VAL A 1 88 ? 17.510 -10.149 12.775 1.00 64.38 88 VAL A N 1
ATOM 678 C CA . VAL A 1 88 ? 17.951 -9.094 13.707 1.00 64.38 88 VAL A CA 1
ATOM 679 C C . VAL A 1 88 ? 17.846 -9.552 15.172 1.00 64.38 88 VAL A C 1
ATOM 681 O O . VAL A 1 88 ? 18.565 -9.051 16.026 1.00 64.38 88 VAL A O 1
ATOM 684 N N . ASP A 1 89 ? 17.043 -10.583 15.463 1.00 59.72 89 ASP A N 1
ATOM 685 C CA . ASP A 1 89 ? 16.885 -11.195 16.801 1.00 59.72 89 ASP A CA 1
ATOM 686 C C . ASP A 1 89 ? 18.156 -11.901 17.339 1.00 59.72 89 ASP A C 1
ATOM 688 O O . ASP A 1 89 ? 18.159 -12.414 18.456 1.00 59.72 89 ASP A O 1
ATOM 692 N N . LYS A 1 90 ? 19.253 -11.951 16.568 1.00 60.03 90 LYS A N 1
ATOM 693 C CA . LYS A 1 90 ? 20.563 -12.458 17.024 1.00 60.03 90 LYS A CA 1
ATOM 694 C C . LYS A 1 90 ? 21.384 -11.410 17.789 1.00 60.03 90 LYS A C 1
ATOM 696 O O . LYS A 1 90 ? 22.434 -11.760 18.324 1.00 60.03 90 LYS A O 1
ATOM 701 N N . LEU A 1 91 ? 20.945 -10.152 17.835 1.00 60.28 91 LEU A N 1
ATOM 702 C CA . LEU A 1 91 ? 21.662 -9.064 18.498 1.00 60.28 91 LEU A CA 1
ATOM 703 C C . LEU A 1 91 ? 20.802 -8.493 19.639 1.00 60.28 91 LEU A C 1
ATOM 705 O O . LEU A 1 91 ? 19.697 -8.026 19.405 1.00 60.28 91 LEU A O 1
ATOM 709 N N . SER A 1 92 ? 21.344 -8.622 20.856 1.00 48.19 92 SER A N 1
ATOM 710 C CA . SER A 1 92 ? 21.099 -7.955 22.156 1.00 48.19 92 SER A CA 1
ATOM 711 C C . SER A 1 92 ? 20.138 -6.739 22.244 1.00 48.19 92 SER A C 1
ATOM 713 O O . SER A 1 92 ? 19.909 -6.051 21.254 1.00 48.19 92 SER A O 1
ATOM 715 N N . PRO A 1 93 ? 19.621 -6.409 23.454 1.00 55.41 93 PRO A N 1
ATOM 716 C CA . PRO A 1 93 ? 18.503 -5.485 23.664 1.00 55.41 93 PRO A CA 1
ATOM 717 C C . PRO A 1 93 ? 18.818 -4.051 23.208 1.00 55.41 93 PRO A C 1
ATOM 719 O O . PRO A 1 93 ? 19.990 -3.688 23.083 1.00 55.41 93 PRO A O 1
ATOM 722 N N . PRO A 1 94 ? 17.787 -3.213 22.973 1.00 55.66 94 PRO A N 1
ATOM 723 C CA . PRO A 1 94 ? 17.981 -1.894 22.400 1.00 55.66 94 PRO A CA 1
ATOM 724 C C . PRO A 1 94 ? 18.718 -1.002 23.399 1.00 55.66 94 PRO A C 1
ATOM 726 O O . PRO A 1 94 ? 18.152 -0.533 24.385 1.00 55.66 94 PRO A O 1
ATOM 729 N N . THR A 1 95 ? 19.989 -0.731 23.116 1.00 43.62 95 THR A N 1
ATOM 730 C CA . THR A 1 95 ? 20.633 0.496 23.572 1.00 43.62 95 THR A CA 1
ATOM 731 C C . THR A 1 95 ? 19.745 1.651 23.121 1.00 43.62 95 THR A C 1
ATOM 733 O O . THR A 1 95 ? 19.455 1.777 21.931 1.00 43.62 95 THR A O 1
ATOM 736 N N . ILE A 1 96 ? 19.296 2.476 24.071 1.00 56.72 96 ILE A N 1
ATOM 737 C CA . ILE A 1 96 ? 18.750 3.803 23.789 1.00 56.72 96 ILE A CA 1
ATOM 738 C C . ILE A 1 96 ? 19.855 4.560 23.051 1.00 56.72 96 ILE A C 1
ATOM 740 O O . ILE A 1 96 ? 20.771 5.106 23.662 1.00 56.72 96 ILE A O 1
ATOM 744 N N . ALA A 1 97 ? 19.813 4.522 21.724 1.00 44.19 97 ALA A N 1
ATOM 745 C CA . ALA A 1 97 ? 20.634 5.369 20.893 1.00 44.19 97 ALA A CA 1
ATOM 746 C C . ALA A 1 97 ? 19.932 6.726 20.839 1.00 44.19 97 ALA A C 1
ATOM 748 O O . ALA A 1 97 ? 18.829 6.861 20.310 1.00 44.19 97 ALA A O 1
ATOM 749 N N . GLN A 1 98 ? 20.590 7.721 21.434 1.00 53.28 98 GLN A N 1
ATOM 750 C CA . GLN A 1 98 ? 20.467 9.127 21.058 1.00 53.28 98 GLN A CA 1
ATOM 751 C C . GLN A 1 98 ? 20.371 9.275 19.528 1.00 53.28 98 GLN A C 1
ATOM 753 O O . GLN A 1 98 ? 20.869 8.403 18.812 1.00 53.28 98 GLN A O 1
ATOM 758 N N . PRO A 1 99 ? 19.765 10.360 19.009 1.00 50.66 99 PRO A N 1
ATOM 759 C CA . PRO A 1 99 ? 19.680 10.576 17.572 1.00 50.66 99 PRO A CA 1
ATOM 760 C C . PRO A 1 99 ? 21.096 10.620 16.999 1.00 50.66 99 PRO A C 1
ATOM 762 O O . PRO A 1 99 ? 21.834 11.584 17.188 1.00 50.66 99 PRO A O 1
ATOM 765 N N . VAL A 1 100 ? 21.485 9.535 16.334 1.00 47.53 100 VAL A N 1
ATOM 766 C CA . VAL A 1 100 ? 22.698 9.508 15.538 1.00 47.53 100 VAL A CA 1
ATOM 767 C C . VAL A 1 100 ? 22.319 10.159 14.224 1.00 47.53 100 VAL A C 1
ATOM 769 O O . VAL A 1 100 ? 21.766 9.519 13.328 1.00 47.53 100 VAL A O 1
ATOM 772 N N . ASP A 1 101 ? 22.595 11.457 14.153 1.00 52.62 101 ASP A N 1
ATOM 773 C CA . ASP A 1 101 ? 22.871 12.143 12.900 1.00 52.62 101 ASP A CA 1
ATOM 774 C C . ASP A 1 101 ? 23.936 11.308 12.175 1.00 52.62 101 ASP A C 1
ATOM 776 O O . ASP A 1 101 ? 25.121 11.318 12.510 1.00 52.62 101 ASP A O 1
ATOM 780 N N . THR A 1 102 ? 23.485 10.460 11.256 1.00 42.31 102 THR A N 1
ATOM 781 C CA . THR A 1 102 ? 24.344 9.627 10.422 1.00 42.31 102 THR A CA 1
ATOM 782 C C . THR A 1 102 ? 24.160 10.086 8.996 1.00 42.31 102 THR A C 1
ATOM 784 O O . THR A 1 102 ? 23.252 9.671 8.286 1.00 42.31 102 THR A O 1
ATOM 787 N N . GLY A 1 103 ? 25.079 10.958 8.597 1.00 44.41 103 GLY A N 1
ATOM 788 C CA . GLY A 1 103 ? 25.531 10.999 7.219 1.00 44.41 103 GLY A CA 1
ATOM 789 C C . GLY A 1 103 ? 24.543 11.615 6.247 1.00 44.41 103 GLY A C 1
ATOM 790 O O . GLY A 1 103 ? 24.249 11.029 5.211 1.00 44.41 103 GLY A O 1
ATOM 791 N N . SER A 1 104 ? 24.150 12.862 6.502 1.00 48.75 104 SER A N 1
ATOM 792 C CA . SER A 1 104 ? 24.069 13.821 5.400 1.00 48.75 104 SER A CA 1
ATOM 793 C C . SER A 1 104 ? 25.491 14.075 4.877 1.00 48.75 104 SER A C 1
ATOM 795 O O . SER A 1 104 ? 26.074 15.134 5.101 1.00 48.75 104 SER A O 1
ATOM 797 N N . GLU A 1 105 ? 26.070 13.094 4.183 1.00 48.47 105 GLU A N 1
ATOM 798 C CA . GLU A 1 105 ? 27.169 13.346 3.255 1.00 48.47 105 GLU A CA 1
ATOM 799 C C . GLU A 1 105 ? 26.562 13.869 1.952 1.00 48.47 105 GLU A C 1
ATOM 801 O O . GLU A 1 105 ? 26.228 13.149 1.017 1.00 48.47 105 GLU A O 1
ATOM 806 N N . THR A 1 106 ? 26.307 15.173 1.976 1.00 45.97 106 THR A N 1
ATOM 807 C CA . THR A 1 106 ? 26.783 16.139 0.988 1.00 45.97 106 THR A CA 1
ATOM 808 C C . THR A 1 106 ? 27.275 15.547 -0.338 1.00 45.97 106 THR A C 1
ATOM 810 O O . THR A 1 106 ? 28.388 15.048 -0.445 1.00 45.97 106 THR A O 1
ATOM 813 N N . LEU A 1 107 ? 26.459 15.798 -1.364 1.00 53.03 107 LEU A N 1
ATOM 814 C CA . LEU A 1 107 ? 26.860 16.176 -2.719 1.00 53.03 107 LEU A CA 1
ATOM 815 C C . LEU A 1 107 ? 27.725 15.171 -3.491 1.00 53.03 107 LEU A C 1
ATOM 817 O O . LEU A 1 107 ? 28.950 15.213 -3.471 1.00 53.03 107 LEU A O 1
ATOM 821 N N . VAL A 1 108 ? 27.071 14.493 -4.431 1.00 42.97 108 VAL A N 1
ATOM 822 C CA . VAL A 1 108 ? 27.506 14.666 -5.816 1.00 42.97 108 VAL A CA 1
ATOM 823 C C . VAL A 1 108 ? 26.284 15.117 -6.602 1.00 42.97 108 VAL A C 1
ATOM 825 O O . VAL A 1 108 ? 25.464 14.309 -7.030 1.00 42.97 108 VAL A O 1
ATOM 828 N N . SER A 1 109 ? 26.173 16.431 -6.806 1.00 45.28 109 SER A N 1
ATOM 829 C CA . SER A 1 109 ? 25.597 16.960 -8.041 1.00 45.28 109 SER A CA 1
ATOM 830 C C . SER A 1 109 ? 26.488 16.471 -9.180 1.00 45.28 109 SER A C 1
ATOM 832 O O . SER A 1 109 ? 27.323 17.199 -9.706 1.00 45.28 109 SER A O 1
ATOM 834 N N . ALA A 1 110 ? 26.389 15.183 -9.494 1.00 40.78 110 ALA A N 1
ATOM 835 C CA . ALA A 1 110 ? 26.766 14.703 -10.794 1.00 40.78 110 ALA A CA 1
ATOM 836 C C . ALA A 1 110 ? 25.589 15.136 -11.646 1.00 40.78 110 ALA A C 1
ATOM 838 O O . ALA A 1 110 ? 24.486 14.608 -11.504 1.00 40.78 110 ALA A O 1
ATOM 839 N N . ASP A 1 111 ? 25.832 16.130 -12.486 1.00 47.91 111 ASP A N 1
ATOM 840 C CA . ASP A 1 111 ? 24.971 16.565 -13.583 1.00 47.91 111 ASP A CA 1
ATOM 841 C C . ASP A 1 111 ? 24.893 15.451 -14.657 1.00 47.91 111 ASP A C 1
ATOM 843 O O . ASP A 1 111 ? 25.086 15.637 -15.854 1.00 47.91 111 ASP A O 1
ATOM 847 N N . THR A 1 112 ? 24.696 14.223 -14.182 1.00 52.97 112 THR A N 1
ATOM 848 C CA . THR A 1 112 ? 24.645 12.969 -14.901 1.00 52.97 112 THR A CA 1
ATOM 849 C C . THR A 1 112 ? 23.259 12.443 -14.616 1.00 52.97 112 THR A C 1
ATOM 851 O O . THR A 1 112 ? 23.025 11.779 -13.607 1.00 52.97 112 THR A O 1
ATOM 854 N N . VAL A 1 113 ? 22.324 12.801 -15.492 1.00 61.12 113 VAL A N 1
ATOM 855 C CA . VAL A 1 113 ? 20.948 12.313 -15.449 1.00 61.12 113 VAL A CA 1
ATOM 856 C C . VAL A 1 113 ? 20.975 10.788 -15.251 1.00 61.12 113 VAL A C 1
ATOM 858 O O . VAL A 1 113 ? 21.474 10.079 -16.133 1.00 61.12 113 VAL A O 1
ATOM 861 N N . PRO A 1 114 ? 20.502 10.260 -14.104 1.00 73.88 114 PRO A N 1
ATOM 862 C CA . PRO A 1 114 ? 20.580 8.836 -13.822 1.00 73.88 114 PRO A CA 1
ATOM 863 C C . PRO A 1 114 ? 19.765 8.068 -14.862 1.00 73.88 114 PRO A C 1
ATOM 865 O O . PRO A 1 114 ? 18.611 8.399 -15.147 1.00 73.88 114 PRO A O 1
ATOM 868 N N . MET A 1 115 ? 20.387 7.044 -15.453 1.00 82.44 115 MET A N 1
ATOM 869 C CA . MET A 1 115 ? 19.741 6.215 -16.466 1.00 82.44 115 MET A CA 1
ATOM 870 C C . MET A 1 115 ? 18.495 5.542 -15.863 1.00 82.44 115 MET A C 1
ATOM 872 O O . MET A 1 115 ? 18.622 4.862 -14.838 1.00 82.44 115 MET A O 1
ATOM 876 N N . PRO A 1 116 ? 17.320 5.677 -16.505 1.00 90.94 116 PRO A N 1
ATOM 877 C CA . PRO A 1 116 ? 16.088 5.030 -16.076 1.00 90.94 116 PRO A CA 1
ATOM 878 C C . PRO A 1 116 ? 16.248 3.527 -15.847 1.00 90.94 116 PRO A C 1
ATOM 880 O O . PRO A 1 116 ? 16.838 2.821 -16.672 1.00 90.94 116 PRO A O 1
ATOM 883 N N . ARG A 1 117 ? 15.669 3.011 -14.762 1.00 91.00 117 ARG A N 1
ATOM 884 C CA . ARG A 1 117 ? 15.680 1.583 -14.423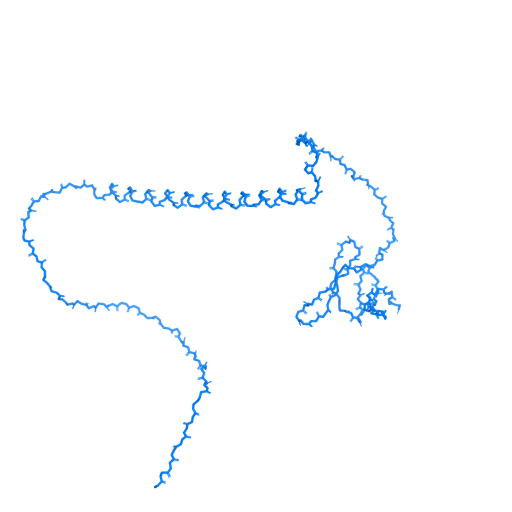 1.00 91.00 117 ARG A CA 1
ATOM 885 C C . ARG A 1 117 ? 14.266 1.033 -14.323 1.00 91.00 117 ARG A C 1
ATOM 887 O O . ARG A 1 117 ? 13.367 1.673 -13.786 1.00 91.00 117 ARG A O 1
ATOM 894 N N . VAL A 1 118 ? 14.083 -0.184 -14.829 1.00 92.75 118 VAL A N 1
ATOM 895 C CA . VAL A 1 118 ? 12.832 -0.935 -14.678 1.00 92.75 118 VAL A CA 1
ATOM 896 C C . VAL A 1 118 ? 12.792 -1.550 -13.285 1.00 92.75 118 VAL A C 1
ATOM 898 O O . VAL A 1 118 ? 13.738 -2.234 -12.896 1.00 92.75 118 VAL A O 1
ATOM 901 N N . LEU A 1 119 ? 11.699 -1.325 -12.560 1.00 93.00 119 LEU A N 1
ATOM 902 C CA . LEU A 1 119 ? 11.479 -1.903 -11.235 1.00 93.00 119 LEU A CA 1
ATOM 903 C C . LEU A 1 119 ? 10.635 -3.176 -11.319 1.00 93.00 119 LEU A C 1
ATOM 905 O O . LEU A 1 119 ? 11.061 -4.233 -10.862 1.00 93.00 119 LEU A O 1
ATOM 909 N N . LEU A 1 120 ? 9.441 -3.072 -11.911 1.00 92.44 120 LEU A N 1
ATOM 910 C CA . LEU A 1 120 ? 8.479 -4.172 -11.997 1.00 92.44 120 LEU A CA 1
ATOM 911 C C . LEU A 1 120 ? 7.539 -4.034 -13.199 1.00 92.44 120 LEU A C 1
ATOM 913 O O . LEU A 1 120 ? 7.317 -2.934 -13.709 1.00 92.44 120 LEU A O 1
ATOM 917 N N . GLU A 1 121 ? 6.964 -5.161 -13.616 1.00 93.00 121 GLU A N 1
ATOM 918 C CA . GLU A 1 121 ? 5.876 -5.261 -14.596 1.00 93.00 121 GLU A CA 1
ATOM 919 C C . GLU A 1 121 ? 4.596 -5.675 -13.852 1.00 93.00 121 GLU A C 1
ATOM 921 O O . GLU A 1 121 ? 4.615 -6.602 -13.042 1.00 93.00 121 GLU A O 1
ATOM 926 N N . THR A 1 122 ? 3.494 -4.971 -14.097 1.00 94.12 122 THR A N 1
ATOM 927 C CA . THR A 1 122 ? 2.176 -5.226 -13.499 1.00 94.12 122 THR A CA 1
ATOM 928 C C . THR A 1 122 ? 1.078 -5.095 -14.553 1.00 94.12 122 THR A C 1
ATOM 930 O O . THR A 1 122 ? 1.304 -4.548 -15.629 1.00 94.12 122 THR A O 1
ATOM 933 N N . GLN A 1 123 ? -0.125 -5.584 -14.265 1.00 94.19 123 GLN A N 1
ATOM 934 C CA . GLN A 1 123 ? -1.279 -5.453 -15.149 1.00 94.19 123 GLN A CA 1
ATOM 935 C C . GLN A 1 123 ? -2.311 -4.516 -14.517 1.00 94.19 123 GLN A C 1
ATOM 937 O O . GLN A 1 123 ? -2.859 -4.809 -13.457 1.00 94.19 123 GLN A O 1
ATOM 942 N N . ILE A 1 124 ? -2.589 -3.393 -15.179 1.00 91.94 124 ILE A N 1
ATOM 943 C CA . ILE A 1 124 ? -3.563 -2.389 -14.734 1.00 91.94 124 ILE A CA 1
ATOM 944 C C . ILE A 1 124 ? -4.664 -2.321 -15.789 1.00 91.94 124 ILE A C 1
ATOM 946 O O . ILE A 1 124 ? -4.377 -2.120 -16.966 1.00 91.94 124 ILE A O 1
ATOM 950 N N . ALA A 1 125 ? -5.921 -2.534 -15.388 1.00 90.44 125 ALA A N 1
ATOM 951 C CA . ALA A 1 125 ? -7.077 -2.547 -16.295 1.00 90.44 125 ALA A CA 1
ATOM 952 C C . ALA A 1 125 ? -6.909 -3.491 -17.512 1.00 90.44 125 ALA A C 1
ATOM 954 O O . ALA A 1 125 ? -7.313 -3.175 -18.627 1.00 90.44 125 ALA A O 1
ATOM 955 N N . GLY A 1 126 ? -6.269 -4.648 -17.309 1.00 92.00 126 GLY A N 1
ATOM 956 C CA . GLY A 1 126 ? -5.997 -5.618 -18.376 1.00 92.00 126 GLY A CA 1
ATOM 957 C C . GLY A 1 126 ? -4.784 -5.286 -19.255 1.00 92.00 126 GLY A C 1
ATOM 958 O O . GLY A 1 126 ? -4.393 -6.114 -20.076 1.00 92.00 126 GLY A O 1
ATOM 959 N N . VAL A 1 127 ? -4.133 -4.139 -19.048 1.00 90.56 127 VAL A N 1
ATOM 960 C CA . VAL A 1 127 ? -2.988 -3.671 -19.838 1.00 90.56 127 VAL A CA 1
ATOM 961 C C . VAL A 1 127 ? -1.681 -3.860 -19.062 1.00 90.56 127 VAL A C 1
ATOM 963 O O . VAL A 1 127 ? -1.555 -3.404 -17.922 1.00 90.56 127 VAL A O 1
ATOM 966 N N . SER A 1 128 ? -0.691 -4.523 -19.676 1.00 92.19 128 SER A N 1
ATOM 967 C CA . SER A 1 128 ? 0.652 -4.645 -19.083 1.00 92.19 128 SER A CA 1
ATOM 968 C C . SER A 1 128 ? 1.321 -3.272 -19.016 1.00 92.19 128 SER A C 1
ATOM 970 O O . SER A 1 128 ? 1.418 -2.553 -20.013 1.00 92.19 128 SER A O 1
ATOM 972 N N . THR A 1 129 ? 1.752 -2.914 -17.814 1.00 94.19 129 THR A N 1
ATOM 973 C CA . THR A 1 129 ? 2.307 -1.618 -17.448 1.00 94.19 129 THR A CA 1
ATOM 974 C C . THR A 1 129 ? 3.579 -1.835 -16.639 1.00 94.19 129 THR A C 1
ATOM 976 O O . THR A 1 129 ? 3.641 -2.680 -15.750 1.00 94.19 129 THR A O 1
ATOM 979 N N . VAL A 1 130 ? 4.612 -1.058 -16.934 1.00 94.88 130 VAL A N 1
ATOM 980 C CA . VAL A 1 130 ? 5.944 -1.197 -16.348 1.00 94.88 130 VAL A CA 1
ATOM 981 C C . VAL A 1 130 ? 6.251 0.030 -15.510 1.00 94.88 130 VAL A C 1
ATOM 983 O O . VAL A 1 130 ? 6.117 1.158 -15.983 1.00 94.88 130 VAL A O 1
ATOM 986 N N . ALA A 1 131 ? 6.669 -0.190 -14.267 1.00 94.12 131 ALA A N 1
ATOM 987 C CA . ALA A 1 131 ? 7.152 0.871 -13.398 1.00 94.12 131 ALA A CA 1
ATOM 988 C C . ALA A 1 131 ? 8.628 1.148 -13.705 1.00 94.12 131 ALA A C 1
ATOM 990 O O . ALA A 1 131 ? 9.488 0.272 -13.550 1.00 94.12 131 ALA A O 1
ATOM 991 N N . VAL A 1 132 ? 8.912 2.371 -14.139 1.00 94.12 132 VAL A N 1
ATOM 992 C CA . VAL A 1 132 ? 10.254 2.869 -14.441 1.00 94.12 132 VAL A CA 1
ATOM 993 C C . VAL A 1 132 ? 10.606 3.959 -13.437 1.00 94.12 132 VAL A C 1
ATOM 995 O O . VAL A 1 132 ? 9.779 4.827 -13.171 1.00 94.12 132 VAL A O 1
ATOM 998 N N . SER A 1 133 ? 11.817 3.921 -12.885 1.00 92.06 133 SER A N 1
ATOM 999 C CA . SER A 1 133 ? 12.310 4.944 -11.962 1.00 92.06 133 SER A CA 1
ATOM 1000 C C . SER A 1 133 ? 13.644 5.521 -12.406 1.00 92.06 133 SER A C 1
ATOM 1002 O O . SER A 1 133 ? 14.501 4.809 -12.931 1.00 92.06 133 SER A O 1
ATOM 1004 N N . ASP A 1 134 ? 13.816 6.812 -12.163 1.00 88.69 134 ASP A N 1
ATOM 1005 C CA . ASP A 1 134 ? 15.083 7.534 -12.275 1.00 88.69 134 ASP A CA 1
ATOM 1006 C C . ASP A 1 134 ? 15.812 7.699 -10.931 1.00 88.69 134 ASP A C 1
ATOM 1008 O O . ASP A 1 134 ? 16.894 8.275 -10.890 1.00 88.69 134 ASP A O 1
ATOM 1012 N N . GLY A 1 135 ? 15.247 7.180 -9.838 1.00 85.12 135 GLY A N 1
ATOM 1013 C CA . GLY A 1 135 ? 15.747 7.385 -8.478 1.00 85.12 135 GLY A CA 1
ATOM 1014 C C . GLY A 1 135 ? 14.977 8.441 -7.681 1.00 85.12 135 GLY A C 1
ATOM 1015 O O . GLY A 1 135 ? 14.958 8.340 -6.458 1.00 85.12 135 GLY A O 1
ATOM 1016 N N . ASN A 1 136 ? 14.276 9.372 -8.339 1.00 85.88 136 ASN A N 1
ATOM 1017 C CA . ASN A 1 136 ? 13.488 10.417 -7.671 1.00 85.88 136 ASN A CA 1
ATOM 1018 C C . ASN A 1 136 ? 11.979 10.208 -7.841 1.00 85.88 136 ASN A C 1
ATOM 1020 O O . ASN A 1 136 ? 11.209 10.428 -6.908 1.00 85.88 136 ASN A O 1
ATOM 1024 N N . GLN A 1 137 ? 11.547 9.774 -9.020 1.00 90.38 137 GLN A N 1
ATOM 1025 C CA . GLN A 1 137 ? 10.147 9.554 -9.366 1.00 90.38 137 GLN A CA 1
ATOM 1026 C C . GLN A 1 137 ? 9.955 8.174 -10.004 1.00 90.38 137 GLN A C 1
ATOM 1028 O O . GLN A 1 137 ? 10.893 7.525 -10.479 1.00 90.38 137 GLN A O 1
ATOM 1033 N N . ILE A 1 138 ? 8.710 7.700 -9.975 1.00 92.19 138 ILE A N 1
ATOM 1034 C CA . ILE A 1 138 ? 8.295 6.446 -10.603 1.00 92.19 138 ILE A CA 1
ATOM 1035 C C . ILE A 1 138 ? 7.204 6.771 -11.614 1.00 92.19 138 ILE A C 1
ATOM 1037 O O . ILE A 1 138 ? 6.186 7.372 -11.269 1.00 92.19 138 ILE A O 1
ATOM 1041 N N . LYS A 1 139 ? 7.405 6.344 -12.859 1.00 92.88 139 LYS A N 1
ATOM 1042 C CA . LYS A 1 139 ? 6.446 6.498 -13.951 1.00 92.88 139 LYS A CA 1
ATOM 1043 C C . LYS A 1 139 ? 5.965 5.132 -14.420 1.00 92.88 139 LYS A C 1
ATOM 1045 O O . LYS A 1 139 ? 6.754 4.208 -14.602 1.00 92.88 139 LYS A O 1
ATOM 1050 N N . TYR A 1 140 ? 4.663 5.025 -14.646 1.00 94.19 140 TYR A N 1
ATOM 1051 C CA . TYR A 1 140 ? 4.036 3.838 -15.211 1.00 94.19 140 TYR A CA 1
ATOM 1052 C C . TYR A 1 140 ? 3.937 3.987 -16.726 1.00 94.19 140 TYR A C 1
ATOM 1054 O O . TYR A 1 140 ? 3.319 4.929 -17.222 1.00 94.19 140 TYR A O 1
ATOM 1062 N N . VAL A 1 141 ? 4.573 3.078 -17.461 1.00 94.00 141 VAL A N 1
ATOM 1063 C CA . VAL A 1 141 ? 4.693 3.156 -18.920 1.00 94.00 141 VAL A CA 1
ATOM 1064 C C . VAL A 1 141 ? 4.318 1.821 -19.548 1.00 94.00 141 VAL A C 1
ATOM 1066 O O . VAL A 1 141 ? 4.687 0.758 -19.055 1.00 94.00 141 VAL A O 1
ATOM 1069 N N . MET A 1 142 ? 3.593 1.863 -20.662 1.00 92.44 142 MET A N 1
ATOM 1070 C CA . MET A 1 142 ? 3.287 0.663 -21.437 1.00 92.44 142 MET A CA 1
ATOM 1071 C C . MET A 1 142 ? 4.517 0.182 -22.231 1.00 92.44 142 MET A C 1
ATOM 1073 O O . MET A 1 142 ? 5.187 1.003 -22.866 1.00 92.44 142 MET A O 1
ATOM 1077 N N . PRO A 1 143 ? 4.801 -1.133 -22.276 1.00 91.19 143 PRO A N 1
ATOM 1078 C CA . PRO A 1 143 ? 5.817 -1.691 -23.167 1.00 91.19 143 PRO A CA 1
ATOM 1079 C C . PRO A 1 143 ? 5.561 -1.314 -24.634 1.00 91.19 143 PRO A C 1
ATOM 1081 O O . PRO A 1 143 ? 4.424 -1.357 -25.102 1.00 91.19 143 PRO A O 1
ATOM 1084 N N . GLY A 1 144 ? 6.615 -0.964 -25.370 1.00 89.25 144 GLY A N 1
ATOM 1085 C CA . GLY A 1 144 ? 6.547 -0.572 -26.784 1.00 89.25 144 GLY A CA 1
ATOM 1086 C C . GLY A 1 144 ? 6.117 0.877 -27.033 1.00 89.25 144 GLY A C 1
ATOM 1087 O O . GLY A 1 144 ? 5.869 1.251 -28.178 1.00 89.25 144 GLY A O 1
ATOM 1088 N N . ARG A 1 145 ? 5.995 1.700 -25.984 1.00 89.06 145 ARG A N 1
ATOM 1089 C CA . ARG A 1 145 ? 5.755 3.144 -26.104 1.00 89.06 145 ARG A CA 1
ATOM 1090 C C . ARG A 1 145 ? 7.016 3.941 -25.771 1.00 89.06 145 ARG A C 1
ATOM 1092 O O . ARG A 1 145 ? 7.900 3.472 -25.051 1.00 89.06 145 ARG A O 1
ATOM 1099 N N . VAL A 1 146 ? 7.070 5.154 -26.316 1.00 92.31 146 VAL A N 1
ATOM 1100 C CA . VAL A 1 146 ? 8.054 6.174 -25.944 1.00 92.31 146 VAL A CA 1
ATOM 1101 C C . VAL A 1 146 ? 7.521 6.944 -24.738 1.00 92.31 146 VAL A C 1
ATOM 1103 O O . VAL A 1 146 ? 6.315 7.171 -24.630 1.00 92.31 146 VAL A O 1
ATOM 1106 N N . PHE A 1 147 ? 8.401 7.301 -23.813 1.00 92.44 147 PHE A N 1
ATOM 1107 C CA . PHE A 1 147 ? 8.067 8.056 -22.617 1.00 92.44 147 PHE A CA 1
ATOM 1108 C C . PHE A 1 147 ? 9.177 9.036 -22.264 1.00 92.44 147 PHE A C 1
ATOM 1110 O O . PHE A 1 147 ? 10.356 8.715 -22.373 1.00 92.44 147 PHE A O 1
ATOM 1117 N N . ASP A 1 148 ? 8.786 10.200 -21.757 1.00 92.69 148 ASP A N 1
ATOM 1118 C CA . ASP A 1 148 ? 9.751 11.204 -21.313 1.00 92.69 148 ASP A CA 1
ATOM 1119 C C . ASP A 1 148 ? 10.015 11.079 -19.816 1.00 92.69 148 ASP A C 1
ATOM 1121 O O . ASP A 1 148 ? 9.077 10.931 -19.016 1.00 92.69 148 ASP A O 1
ATOM 1125 N N . MET A 1 149 ? 11.288 11.130 -19.439 1.00 89.00 149 MET A N 1
ATOM 1126 C CA . MET A 1 149 ? 11.726 11.134 -18.047 1.00 89.00 149 MET A CA 1
ATOM 1127 C C . MET A 1 149 ? 13.052 11.894 -17.942 1.00 89.00 149 MET A C 1
ATOM 1129 O O . MET A 1 149 ? 13.913 11.749 -18.802 1.00 89.00 149 MET A O 1
ATOM 1133 N N . ASN A 1 150 ? 13.220 12.741 -16.926 1.00 85.31 150 ASN A N 1
ATOM 1134 C CA . ASN A 1 150 ? 14.408 13.599 -16.778 1.00 85.31 150 ASN A CA 1
ATOM 1135 C C . ASN A 1 150 ? 14.779 14.428 -18.025 1.00 85.31 150 ASN A C 1
ATOM 1137 O O . ASN A 1 150 ? 15.952 14.551 -18.369 1.00 85.31 150 ASN A O 1
ATOM 1141 N N . GLY A 1 151 ? 13.785 14.956 -18.745 1.00 86.38 151 GLY A N 1
ATOM 1142 C CA . GLY A 1 151 ? 14.016 15.789 -19.934 1.00 86.38 151 GLY A CA 1
ATOM 1143 C C . GLY A 1 151 ? 14.549 15.047 -21.168 1.00 86.38 151 GLY A C 1
ATOM 1144 O O . GLY A 1 151 ? 14.875 15.698 -22.155 1.00 86.38 151 GLY A O 1
ATOM 1145 N N . LYS A 1 152 ? 14.624 13.710 -21.134 1.00 89.62 152 LYS A N 1
ATOM 1146 C CA . LYS A 1 152 ? 14.988 12.845 -22.267 1.00 89.62 152 LYS A CA 1
ATOM 1147 C C . LYS A 1 152 ? 13.832 11.909 -22.616 1.00 89.62 152 LYS A C 1
ATOM 1149 O O . LYS A 1 152 ? 13.093 11.474 -21.727 1.00 89.62 152 LYS A O 1
ATOM 1154 N N . SER A 1 153 ? 13.700 11.576 -23.895 1.00 92.06 153 SER A N 1
ATOM 1155 C CA . SER A 1 153 ? 12.728 10.597 -24.382 1.00 92.06 153 SER A CA 1
ATOM 1156 C C . SER A 1 153 ? 13.355 9.206 -24.409 1.00 92.06 153 SER A C 1
ATOM 1158 O O . SER A 1 153 ? 14.493 9.020 -24.834 1.00 92.06 153 SER A O 1
ATOM 1160 N N . TYR A 1 154 ? 12.611 8.201 -23.961 1.00 93.06 154 TYR A N 1
ATOM 1161 C CA . TYR A 1 154 ? 13.067 6.817 -23.900 1.00 93.06 154 TYR A CA 1
ATOM 1162 C C . TYR A 1 154 ? 12.044 5.873 -24.516 1.00 93.06 154 TYR A C 1
ATOM 1164 O O . TYR A 1 154 ? 10.841 6.057 -24.368 1.00 93.06 154 TYR A O 1
ATOM 1172 N N . HIS A 1 155 ? 12.514 4.811 -25.157 1.00 93.44 155 HIS A N 1
ATOM 1173 C CA . HIS A 1 155 ? 11.703 3.727 -25.685 1.00 93.44 155 HIS A CA 1
ATOM 1174 C C . HIS A 1 155 ? 11.849 2.470 -24.819 1.00 93.44 155 HIS A C 1
ATOM 1176 O O . HIS A 1 155 ? 12.955 1.960 -24.598 1.00 93.44 155 HIS A O 1
ATOM 1182 N N . LEU A 1 156 ? 10.720 1.950 -24.331 1.00 92.12 156 LEU A N 1
ATOM 1183 C CA . LEU A 1 156 ? 10.685 0.702 -23.574 1.00 92.12 156 LEU A CA 1
ATOM 1184 C C . LEU A 1 156 ? 10.477 -0.480 -24.527 1.00 92.12 156 LEU A C 1
ATOM 1186 O O . LEU A 1 156 ? 9.362 -0.739 -24.972 1.00 92.12 156 LEU A O 1
ATOM 1190 N N . SER A 1 157 ? 11.542 -1.224 -24.820 1.00 90.88 157 SER A N 1
ATOM 1191 C CA . SER A 1 157 ? 11.508 -2.362 -25.746 1.00 90.88 157 SER A CA 1
ATOM 1192 C C . SER A 1 157 ? 11.526 -3.705 -25.016 1.00 90.88 157 SER A C 1
ATOM 1194 O O . SER A 1 157 ? 12.154 -3.864 -23.964 1.00 90.88 157 SER A O 1
ATOM 1196 N N . ARG A 1 158 ? 10.851 -4.705 -25.593 1.00 89.94 158 ARG A N 1
ATOM 1197 C CA . ARG A 1 158 ? 10.934 -6.096 -25.136 1.00 89.94 158 ARG A CA 1
ATOM 1198 C C . ARG A 1 158 ? 11.953 -6.842 -25.993 1.00 89.94 158 ARG A C 1
ATOM 1200 O O . ARG A 1 158 ? 11.833 -6.886 -27.212 1.00 89.94 158 ARG A O 1
ATOM 1207 N N . THR A 1 159 ? 12.972 -7.404 -25.353 1.00 88.50 159 THR A N 1
ATOM 1208 C CA . THR A 1 159 ? 14.000 -8.229 -26.009 1.00 88.50 159 THR A CA 1
ATOM 1209 C C . THR A 1 159 ? 13.500 -9.670 -26.180 1.00 88.50 159 THR A C 1
ATOM 1211 O O . THR A 1 159 ? 12.582 -10.103 -25.478 1.00 88.50 159 THR A O 1
ATOM 1214 N N . GLN A 1 160 ? 14.120 -10.435 -27.087 1.00 80.94 160 GLN A N 1
ATOM 1215 C CA . GLN A 1 160 ? 13.921 -11.885 -27.189 1.00 80.94 160 GLN A CA 1
ATOM 1216 C C . GLN A 1 160 ? 14.206 -12.531 -25.819 1.00 80.94 160 GLN A C 1
ATOM 1218 O O . GLN A 1 160 ? 15.289 -12.362 -25.264 1.00 80.94 160 GLN A O 1
ATOM 1223 N N . GLY A 1 161 ? 13.200 -13.185 -25.230 1.00 79.44 161 GLY A N 1
ATOM 1224 C CA . GLY A 1 161 ? 13.245 -13.678 -23.844 1.00 79.44 161 GLY A CA 1
ATOM 1225 C C . GLY A 1 161 ? 12.448 -12.848 -22.829 1.00 79.44 161 GLY A C 1
ATOM 1226 O O . GLY A 1 161 ? 12.720 -12.922 -21.636 1.00 79.44 161 GLY A O 1
ATOM 1227 N N . ASN A 1 162 ? 11.483 -12.038 -23.280 1.00 80.50 162 ASN A N 1
ATOM 1228 C CA . ASN A 1 162 ? 10.558 -11.251 -22.450 1.00 80.50 162 ASN A CA 1
ATOM 1229 C C . ASN A 1 162 ? 1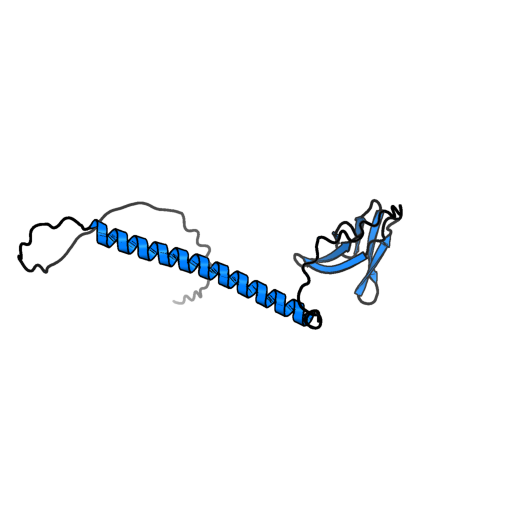1.192 -10.210 -21.512 1.00 80.50 162 ASN A C 1
ATOM 1231 O O . ASN A 1 162 ? 10.463 -9.553 -20.769 1.00 80.50 162 ASN A O 1
ATOM 1235 N N . LYS A 1 163 ? 12.507 -9.990 -21.589 1.00 87.06 163 LYS A N 1
ATOM 1236 C CA . LYS A 1 163 ? 13.224 -8.988 -20.797 1.00 87.06 163 LYS A CA 1
ATOM 1237 C C . LYS A 1 163 ? 12.951 -7.579 -21.323 1.00 87.06 163 LYS A C 1
ATOM 1239 O O . LYS A 1 163 ? 13.079 -7.323 -22.520 1.00 87.06 163 LYS A O 1
ATOM 1244 N N . LEU A 1 164 ? 12.622 -6.663 -20.419 1.00 90.50 164 LEU A N 1
ATOM 1245 C CA . LEU A 1 164 ? 12.415 -5.251 -20.727 1.00 90.50 164 LEU A CA 1
ATOM 1246 C C . LEU A 1 164 ? 13.755 -4.505 -20.733 1.00 90.50 164 LEU A C 1
ATOM 1248 O O . LEU A 1 164 ? 14.597 -4.716 -19.855 1.00 90.50 164 LEU A O 1
ATOM 1252 N N . ARG A 1 165 ? 13.960 -3.648 -21.734 1.00 90.25 165 ARG A N 1
ATOM 1253 C CA . ARG A 1 165 ? 15.130 -2.770 -21.855 1.00 90.25 165 ARG A CA 1
ATOM 1254 C C . ARG A 1 165 ? 14.688 -1.361 -22.217 1.00 90.25 165 ARG A C 1
ATOM 1256 O O . ARG A 1 165 ? 13.836 -1.177 -23.084 1.00 90.25 165 ARG A O 1
ATOM 1263 N N . ILE A 1 166 ? 15.310 -0.385 -21.571 1.00 91.31 166 ILE A N 1
ATOM 1264 C CA . ILE A 1 166 ? 15.099 1.033 -21.845 1.00 91.31 166 ILE A CA 1
ATOM 1265 C C . ILE A 1 166 ? 16.208 1.495 -22.789 1.00 91.31 166 ILE A C 1
ATOM 1267 O O . ILE A 1 166 ? 17.382 1.216 -22.545 1.00 91.31 166 ILE A O 1
ATOM 1271 N N . GLN A 1 167 ? 15.821 2.152 -23.876 1.00 90.75 167 GLN A N 1
ATOM 1272 C CA . GLN A 1 167 ? 16.720 2.757 -24.859 1.00 90.75 167 GLN A CA 1
ATOM 1273 C C . GLN A 1 167 ? 16.390 4.243 -24.966 1.00 90.75 167 GLN A C 1
ATOM 1275 O O . GLN A 1 167 ? 15.225 4.606 -24.861 1.00 90.75 167 GLN A O 1
ATOM 1280 N N . GLU A 1 168 ? 17.385 5.105 -25.147 1.00 89.00 168 GLU A N 1
ATOM 1281 C CA . GLU A 1 168 ? 17.137 6.523 -25.428 1.00 89.00 168 GLU A CA 1
ATOM 1282 C C . GLU A 1 168 ? 16.533 6.649 -26.835 1.00 89.00 168 GLU A C 1
ATOM 1284 O O . GLU A 1 168 ? 17.042 6.056 -27.789 1.00 89.00 168 GLU A O 1
ATOM 1289 N N . ALA A 1 169 ? 15.397 7.337 -26.937 1.00 83.25 169 ALA A N 1
ATOM 1290 C CA . ALA A 1 169 ? 14.741 7.630 -28.202 1.00 83.25 169 ALA A CA 1
ATOM 1291 C C . ALA A 1 169 ? 15.339 8.940 -28.723 1.00 83.25 169 ALA A C 1
ATOM 1293 O O . ALA A 1 169 ? 15.134 9.989 -28.116 1.00 83.25 169 ALA A O 1
ATOM 1294 N N . ASN A 1 170 ? 16.142 8.828 -29.780 1.00 71.50 170 ASN A N 1
ATOM 1295 C CA . ASN A 1 170 ? 16.797 9.946 -30.461 1.00 71.50 170 ASN A CA 1
ATOM 1296 C C . ASN A 1 170 ? 15.822 10.633 -31.423 1.00 71.50 170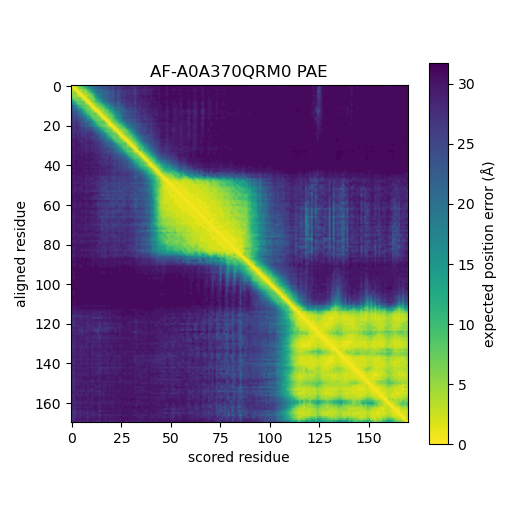 ASN A C 1
ATOM 1298 O O . ASN A 1 170 ? 15.076 9.884 -32.101 1.00 71.50 170 ASN A O 1
#

Solvent-accessible surface area (backbone atoms only — not comparable to full-atom values): 11573 Å² total; per-residue (Å²): 134,89,85,89,83,89,86,86,87,86,87,83,88,76,88,79,80,91,82,86,83,82,87,86,89,87,88,84,88,81,90,88,83,83,82,85,80,91,75,83,86,78,92,61,78,60,62,63,53,51,52,52,53,48,55,54,51,51,51,54,51,49,54,51,51,50,55,50,52,52,51,52,51,52,52,50,51,52,50,49,51,48,37,54,76,68,57,53,74,80,58,79,80,85,71,88,71,69,90,73,86,74,75,89,74,76,79,80,87,61,95,59,83,57,75,71,39,82,77,51,78,48,71,57,96,88,40,64,32,30,38,34,31,55,86,85,56,78,47,80,41,47,76,75,40,74,48,77,56,96,94,41,45,29,31,34,41,74,45,97,83,79,45,78,45,78,41,79,52,128

Secondary structure (DSSP, 8-state):
--------------------------------------------HHHHHHHHHHHHHHHHHHHHHHHHHHHHHHHHHHHHHHHHHTTGGGS-S--------------------PPPEEEEEEEETTEEEEEEE-SS-EEEE-TT-EEEETTEEEEEEEPTTS-EEEEE--

Foldseek 3Di:
DDDDDDDDDDDDPDDDDDDDDDDDDDDDDDDDDDDDDDDDDDPDPPVVVVVVVVVVVVVVVVVVVVVVVVVVVVVVVVVVVVCVVVVVVVDDDDDPDDPPPPDPPDDDPPVDQQDKDWDDWDADPNAIWTWIDSPPDTDIHGQQDWDDDPNFIWHWYQDDPRDTDIDTDD

Radius of gyration: 36.53 Å; Cα contacts (8 Å, |Δi|>4): 117; chains: 1; bounding box: 86×44×78 Å

Mean predicted aligned error: 22.67 Å

Sequence (170 aa):
MCKLKFLVSGAMFFSVILNSPAFAENVAGAVNQPAAAEASPTDEPESSQTQIIQMVQDDYLFQKTYRGLKNELALEELRNKIRKLQGVDKLSPPTIAQPVDTGSETLVSADTVPMPRVLLETQIAGVSTVAVSDGNQIKYVMPGRVFDMNGKSYHLSRTQGNKLRIQEAN

Nearest PDB structures (foldseek):
  4av2-assembly1_M  TM=4.884E-01  e=5.115E-01  Neisseria meningitidis MC58
  2lc4-assembly1_A  TM=3.603E-01  e=2.499E-01  Pseudomonas aeruginosa
  2ivw-assembly1_A  TM=4.038E-01  e=8.753E-01  Neisseria meningitidis Z2491
  2y4y-assembly1_A-2  TM=3.980E-01  e=2.018E+00  Pseudomonas aeruginosa PAO1
  3hp3-assembly4_G  TM=3.012E-01  e=9.526E+00  Homo sapiens

pLDDT: mean 72.02, std 23.19, range [31.08, 98.06]